Protein AF-A0A2M7BEI6-F1 (afdb_monomer_lite)

Radius of gyration: 16.11 Å; chains: 1; bounding box: 41×35×43 Å

Sequence (156 aa):
MNGVTELKNLLRQKTWDKDVVLWLGSDAALKDALSLCNTQELDILDLFDPDNLPANDEDARARLATSLRQHLQGLQPTARSKIVLVVRSGGLLVRYNLGLKSFYDWFCGDFGMVIITLARAAEKMAWPAAVVFDDDRLYDYFTGIGMCSRVITDKG

Structure (mmCIF, N/CA/C/O backbone):
data_AF-A0A2M7BEI6-F1
#
_entry.id   AF-A0A2M7BEI6-F1
#
loop_
_atom_site.group_PDB
_atom_site.id
_atom_site.type_symbol
_atom_site.label_atom_id
_atom_site.label_alt_id
_atom_site.label_comp_id
_atom_site.label_asym_id
_atom_site.label_entity_id
_atom_site.label_seq_id
_atom_site.pdbx_PDB_ins_code
_atom_site.Cartn_x
_atom_site.Cartn_y
_atom_site.Cartn_z
_atom_site.occupancy
_atom_site.B_iso_or_equiv
_atom_site.auth_seq_id
_atom_site.auth_comp_id
_atom_site.auth_asym_id
_atom_site.auth_atom_id
_atom_site.pdbx_PDB_model_num
ATOM 1 N N . MET A 1 1 ? 9.566 -12.048 18.185 1.00 52.16 1 MET A N 1
ATOM 2 C CA . MET A 1 1 ? 8.216 -11.463 18.339 1.00 52.16 1 MET A CA 1
ATOM 3 C C . MET A 1 1 ? 7.402 -11.915 17.149 1.00 52.16 1 MET A C 1
ATOM 5 O O . MET A 1 1 ? 7.932 -11.875 16.050 1.00 52.16 1 MET A O 1
ATOM 9 N N . ASN A 1 2 ? 6.185 -12.407 17.373 1.00 82.25 2 ASN A N 1
ATOM 10 C CA . ASN A 1 2 ? 5.307 -12.856 16.296 1.00 82.25 2 ASN A CA 1
ATOM 11 C C . ASN A 1 2 ? 4.748 -11.617 15.570 1.00 82.25 2 ASN A C 1
ATOM 13 O O . ASN A 1 2 ? 3.983 -10.860 16.175 1.00 82.25 2 ASN A O 1
ATOM 17 N N . GLY A 1 3 ? 5.157 -11.396 14.316 1.00 82.25 3 GLY A N 1
ATOM 18 C CA . GLY A 1 3 ? 4.756 -10.230 13.518 1.00 82.25 3 GLY A CA 1
ATOM 19 C C . GLY A 1 3 ? 3.241 -10.137 13.329 1.00 82.25 3 GLY A C 1
ATOM 20 O O . GLY A 1 3 ? 2.681 -9.043 13.318 1.00 82.25 3 GLY A O 1
ATOM 21 N N . VAL A 1 4 ? 2.545 -11.279 13.304 1.00 87.38 4 VAL A N 1
ATOM 22 C CA . VAL A 1 4 ? 1.075 -11.339 13.278 1.00 87.38 4 VAL A CA 1
ATOM 23 C C . VAL A 1 4 ? 0.474 -10.717 14.534 1.00 87.38 4 VAL A C 1
ATOM 25 O O . VAL A 1 4 ? -0.483 -9.950 14.451 1.00 87.38 4 VAL A O 1
ATOM 28 N N . THR A 1 5 ? 1.024 -11.016 15.712 1.00 89.56 5 THR A N 1
ATOM 29 C CA . THR A 1 5 ? 0.532 -10.455 16.979 1.00 89.56 5 THR A CA 1
ATOM 30 C C . THR A 1 5 ? 0.747 -8.947 17.036 1.00 89.56 5 THR A C 1
ATOM 32 O O . THR A 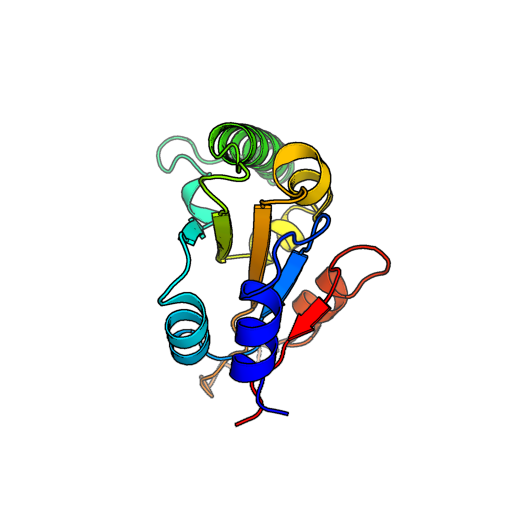1 5 ? -0.135 -8.216 17.486 1.00 89.56 5 THR A O 1
ATOM 35 N N . GLU A 1 6 ? 1.898 -8.474 16.560 1.00 90.31 6 GLU A N 1
ATOM 36 C CA . GLU A 1 6 ? 2.191 -7.044 16.467 1.00 90.31 6 GLU A CA 1
ATOM 37 C C . GLU A 1 6 ? 1.199 -6.329 15.543 1.00 90.31 6 GLU A C 1
ATOM 39 O O . GLU A 1 6 ? 0.574 -5.348 15.955 1.00 90.31 6 GLU A O 1
ATOM 44 N N . LEU A 1 7 ? 0.970 -6.873 14.344 1.00 91.19 7 LEU A N 1
ATOM 45 C CA . LEU A 1 7 ? 0.007 -6.321 13.397 1.00 91.19 7 LEU A CA 1
ATOM 46 C C . LEU A 1 7 ? -1.421 -6.345 13.967 1.00 91.19 7 LEU A C 1
ATOM 48 O O . LEU A 1 7 ? -2.116 -5.334 13.918 1.00 91.19 7 LEU A O 1
ATOM 52 N N . LYS A 1 8 ? -1.850 -7.442 14.605 1.00 92.31 8 LYS A N 1
ATOM 53 C CA . LYS A 1 8 ? -3.163 -7.524 15.276 1.00 92.31 8 LYS A CA 1
ATOM 54 C C . LYS A 1 8 ? -3.321 -6.463 16.370 1.00 92.31 8 LYS A C 1
ATOM 56 O O . LYS A 1 8 ? -4.397 -5.883 16.506 1.00 92.31 8 LYS A O 1
ATOM 61 N N . ASN A 1 9 ? -2.273 -6.187 17.147 1.00 91.38 9 ASN A N 1
ATOM 62 C CA . ASN A 1 9 ? -2.307 -5.141 18.171 1.00 91.38 9 ASN A CA 1
ATOM 63 C C . ASN A 1 9 ? -2.420 -3.742 17.557 1.00 91.38 9 ASN A C 1
ATOM 65 O O . ASN A 1 9 ? -3.181 -2.916 18.060 1.00 91.38 9 ASN A O 1
ATOM 69 N N . LEU A 1 10 ? -1.711 -3.492 16.456 1.00 91.12 10 LEU A N 1
ATOM 70 C CA . LEU A 1 10 ? -1.797 -2.240 15.709 1.00 91.12 10 LEU A CA 1
ATOM 71 C C . LEU A 1 10 ? -3.205 -2.028 15.124 1.00 91.12 10 LEU A C 1
ATOM 73 O O . LEU A 1 10 ? -3.809 -0.971 15.298 1.00 91.12 10 LEU A O 1
ATOM 77 N N . LEU A 1 11 ? -3.788 -3.060 14.515 1.00 91.88 11 LEU A N 1
ATOM 78 C CA . LEU A 1 11 ? -5.123 -3.004 13.910 1.00 91.88 11 LEU A CA 1
ATOM 79 C C . LEU A 1 11 ? -6.243 -2.706 14.925 1.00 91.88 11 LEU A C 1
ATOM 81 O O . LEU A 1 11 ? -7.240 -2.068 14.577 1.00 91.88 11 LEU A O 1
ATOM 85 N N . ARG A 1 12 ? -6.063 -3.104 16.192 1.00 91.56 12 ARG A N 1
ATOM 86 C CA . ARG A 1 12 ? -7.007 -2.844 17.297 1.00 91.56 12 ARG A CA 1
ATOM 87 C C . ARG A 1 12 ? -7.039 -1.392 17.772 1.00 91.56 12 ARG A C 1
ATOM 89 O O . ARG A 1 12 ? -7.944 -1.031 18.522 1.00 91.56 12 ARG A O 1
ATOM 96 N N . GLN A 1 13 ? -6.072 -0.564 17.380 1.00 90.38 13 GLN A N 1
ATOM 97 C CA . GLN A 1 13 ? -6.052 0.842 17.775 1.00 90.38 13 GLN A CA 1
ATOM 98 C C . GLN A 1 13 ? -7.282 1.582 17.239 1.00 90.38 13 GLN A C 1
ATOM 100 O O . GLN A 1 13 ? -7.817 1.258 16.177 1.00 90.38 13 GLN A O 1
ATOM 105 N N . LYS A 1 14 ? -7.751 2.595 17.974 1.00 88.19 14 LYS A N 1
ATOM 106 C CA . LYS A 1 14 ? -8.918 3.391 17.564 1.00 88.19 14 LYS A CA 1
ATOM 107 C C . LYS A 1 14 ? -8.628 4.197 16.293 1.00 88.19 14 LYS A C 1
ATOM 109 O O . LYS A 1 14 ? -9.491 4.282 15.422 1.00 88.19 14 LYS A O 1
ATOM 114 N N . THR A 1 15 ? -7.414 4.727 16.192 1.00 89.56 15 THR A N 1
ATOM 115 C CA . THR A 1 15 ? -6.886 5.483 15.054 1.00 89.56 15 THR A CA 1
ATOM 116 C C . THR A 1 15 ? -5.463 5.020 14.736 1.00 89.56 15 THR A C 1
ATOM 118 O O . THR A 1 15 ? -4.840 4.375 15.577 1.00 89.56 15 THR A O 1
ATOM 121 N N . TRP A 1 16 ? -4.972 5.321 13.534 1.00 87.94 16 TRP A N 1
ATOM 122 C CA . TRP A 1 16 ? -3.663 4.876 13.033 1.00 87.94 16 TRP A CA 1
ATOM 123 C C . TRP A 1 16 ? -2.717 6.013 12.616 1.00 87.94 16 TRP A C 1
ATOM 125 O O . TRP A 1 16 ? -1.662 5.733 12.070 1.00 87.94 16 TRP A O 1
ATOM 135 N N . ASP A 1 17 ? -3.099 7.277 12.838 1.00 83.25 17 ASP A N 1
ATOM 136 C CA . ASP A 1 17 ? -2.288 8.493 12.611 1.00 83.25 17 ASP A CA 1
ATOM 137 C C . ASP A 1 17 ? -1.332 8.416 11.400 1.00 83.25 17 ASP A C 1
ATOM 139 O O . ASP A 1 17 ? -0.116 8.567 11.506 1.00 83.25 17 ASP A O 1
ATOM 143 N N . LYS A 1 18 ? -1.910 8.134 10.225 1.00 81.88 18 LYS A N 1
ATOM 144 C CA . LYS A 1 18 ? -1.203 7.989 8.944 1.00 81.88 18 LYS A CA 1
ATOM 145 C C . LYS A 1 18 ? -0.196 6.832 8.865 1.00 81.88 18 LYS A C 1
ATOM 147 O O . LYS A 1 18 ? 0.861 6.973 8.255 1.00 81.88 18 LYS A O 1
ATOM 152 N N . ASP A 1 19 ? -0.522 5.666 9.408 1.00 87.31 19 ASP A N 1
ATOM 153 C CA . ASP A 1 19 ? 0.377 4.513 9.332 1.00 87.31 19 ASP A CA 1
ATOM 154 C C . ASP A 1 19 ? 0.514 3.911 7.917 1.00 87.31 19 ASP A C 1
ATOM 156 O O . ASP A 1 19 ? -0.469 3.593 7.235 1.00 87.31 19 ASP A O 1
ATOM 160 N N . VAL A 1 20 ? 1.775 3.678 7.531 1.00 91.25 20 VAL A N 1
ATOM 161 C CA . VAL A 1 20 ? 2.181 2.851 6.387 1.00 91.25 20 VAL A CA 1
ATOM 162 C C . VAL A 1 20 ? 3.124 1.769 6.900 1.00 91.25 20 VAL A C 1
ATOM 164 O O . VAL A 1 20 ? 4.231 2.051 7.366 1.00 91.25 20 VAL A O 1
ATOM 167 N N . VAL A 1 21 ? 2.676 0.524 6.809 1.00 91.50 21 VAL A N 1
ATOM 168 C CA . VAL A 1 21 ? 3.362 -0.657 7.325 1.00 91.50 21 VAL A CA 1
ATOM 169 C C . VAL A 1 21 ? 3.993 -1.423 6.172 1.00 91.50 21 VAL A C 1
ATOM 171 O O . VAL A 1 21 ? 3.322 -1.771 5.204 1.00 91.50 21 VAL A O 1
ATOM 174 N N . LEU A 1 22 ? 5.275 -1.747 6.295 1.00 90.44 22 LEU A N 1
ATOM 175 C CA . LEU A 1 22 ? 5.933 -2.711 5.425 1.00 90.44 22 LEU A CA 1
ATOM 176 C C . LEU A 1 22 ? 5.790 -4.112 6.029 1.00 90.44 22 LEU A C 1
ATOM 178 O O . LEU A 1 22 ? 6.279 -4.363 7.132 1.00 90.44 22 LEU A O 1
ATOM 182 N N . TRP A 1 23 ? 5.123 -5.022 5.322 1.00 90.44 23 TRP A N 1
ATOM 183 C CA . TRP A 1 23 ? 4.948 -6.410 5.743 1.00 90.44 23 TRP A CA 1
ATOM 184 C C . TRP A 1 23 ? 5.945 -7.323 5.029 1.00 90.44 23 TRP A C 1
ATOM 186 O O . TRP A 1 23 ? 5.937 -7.420 3.801 1.00 90.44 23 TRP A O 1
ATOM 196 N N . LEU A 1 24 ? 6.783 -8.007 5.816 1.00 84.56 24 LEU A N 1
ATOM 197 C CA . LEU A 1 24 ? 7.803 -8.952 5.333 1.00 84.56 24 LEU A CA 1
ATOM 198 C C . LEU A 1 24 ? 7.479 -10.421 5.662 1.00 84.56 24 LEU A C 1
ATOM 200 O O . LEU A 1 24 ? 8.363 -11.273 5.585 1.00 84.56 24 LEU A O 1
ATOM 204 N N . GLY A 1 25 ? 6.259 -10.711 6.118 1.00 83.19 25 GLY A N 1
ATOM 205 C CA . GLY A 1 25 ? 5.809 -12.067 6.442 1.00 83.19 25 GLY A CA 1
ATOM 206 C C . GLY A 1 25 ? 5.086 -12.762 5.289 1.00 83.19 25 GLY A C 1
ATOM 207 O O . GLY A 1 25 ? 4.941 -12.211 4.200 1.00 83.19 25 GLY A O 1
ATOM 208 N N . SER A 1 26 ? 4.571 -13.966 5.542 1.00 85.38 26 SER A N 1
ATOM 209 C CA . SER A 1 26 ? 3.785 -14.694 4.539 1.00 85.38 26 SER A CA 1
ATOM 210 C C . SER A 1 26 ? 2.411 -14.058 4.291 1.00 85.38 26 SER A C 1
ATOM 212 O O . SER A 1 26 ? 1.827 -13.414 5.167 1.00 85.38 26 SER A O 1
ATOM 214 N N . ASP A 1 27 ? 1.859 -14.304 3.106 1.00 85.69 27 ASP A N 1
ATOM 215 C CA . ASP A 1 27 ? 0.493 -13.914 2.746 1.00 85.69 27 ASP A CA 1
ATOM 216 C C . ASP A 1 27 ? -0.564 -14.569 3.641 1.00 85.69 27 ASP A C 1
ATOM 218 O O . ASP A 1 27 ? -1.562 -13.942 3.993 1.00 85.69 27 ASP A O 1
ATOM 222 N N . ALA A 1 28 ? -0.343 -15.825 4.036 1.00 87.06 28 ALA A N 1
ATOM 223 C CA . ALA A 1 28 ? -1.247 -16.547 4.924 1.00 87.06 28 ALA A CA 1
ATOM 224 C C . ALA A 1 28 ? -1.310 -15.889 6.311 1.00 87.06 28 ALA A C 1
ATOM 226 O O . ALA A 1 28 ? -2.397 -15.659 6.841 1.00 87.06 28 ALA A O 1
ATOM 227 N N . ALA A 1 29 ? -0.151 -15.523 6.861 1.00 88.88 29 ALA A N 1
ATOM 228 C CA . ALA A 1 29 ? -0.041 -14.820 8.134 1.00 88.88 29 ALA A CA 1
ATOM 229 C C . ALA A 1 29 ? -0.673 -13.418 8.079 1.00 88.88 29 ALA A C 1
ATOM 231 O O . ALA A 1 29 ? -1.363 -13.010 9.016 1.00 88.88 29 ALA A O 1
ATOM 232 N N . LEU A 1 30 ? -0.508 -12.702 6.961 1.00 90.56 30 LEU A N 1
ATOM 233 C CA . LEU A 1 30 ? -1.159 -11.409 6.750 1.00 90.56 30 LEU A CA 1
ATOM 234 C C . LEU A 1 30 ? -2.686 -11.539 6.696 1.00 90.56 30 LEU A C 1
ATOM 236 O O . LEU A 1 30 ? -3.392 -10.792 7.371 1.00 90.56 30 LEU A O 1
ATOM 240 N N . LYS A 1 31 ? -3.205 -12.509 5.934 1.00 90.25 31 LYS A N 1
ATOM 241 C CA . LYS A 1 31 ? -4.650 -12.771 5.839 1.00 90.25 31 LYS A CA 1
ATOM 242 C C . LYS A 1 31 ? -5.250 -13.137 7.195 1.00 90.25 31 LYS A C 1
ATOM 244 O O . LYS A 1 31 ? -6.312 -12.625 7.543 1.00 90.25 31 LYS A O 1
ATOM 249 N N . ASP A 1 32 ? -4.557 -13.953 7.990 1.00 90.06 32 ASP A N 1
ATOM 250 C CA . ASP A 1 32 ? -4.978 -14.263 9.361 1.00 90.06 32 ASP A CA 1
ATOM 251 C C . ASP A 1 32 ? -5.036 -13.001 10.243 1.00 90.06 32 ASP A C 1
ATOM 253 O O . ASP A 1 32 ? -6.018 -12.779 10.962 1.00 90.06 32 ASP A O 1
ATOM 257 N N . ALA A 1 33 ? -4.024 -12.131 10.151 1.00 91.50 33 ALA A N 1
ATOM 258 C CA . ALA A 1 33 ? -3.983 -10.864 10.881 1.00 91.50 33 ALA A CA 1
ATOM 259 C C . ALA A 1 33 ? -5.147 -9.925 10.529 1.00 91.50 33 ALA A C 1
ATOM 261 O O . ALA A 1 33 ? -5.676 -9.247 11.412 1.00 91.50 33 ALA A O 1
ATOM 262 N N . LEU A 1 34 ? -5.552 -9.909 9.257 1.00 94.06 34 LEU A N 1
ATOM 263 C CA . LEU A 1 34 ? -6.545 -8.989 8.700 1.00 94.06 34 LEU A CA 1
ATOM 264 C C . LEU A 1 34 ? -7.987 -9.511 8.723 1.00 94.06 34 LEU A C 1
ATOM 266 O O . LEU A 1 34 ? -8.898 -8.764 8.380 1.00 94.06 34 LEU A O 1
ATOM 270 N N . SER A 1 35 ? -8.213 -10.750 9.164 1.00 90.38 35 SER A N 1
ATOM 271 C CA . SER A 1 35 ? -9.508 -11.455 9.111 1.00 90.38 35 SER A CA 1
ATOM 272 C C . SER A 1 35 ? -10.720 -10.699 9.685 1.00 90.38 35 SER A C 1
ATOM 274 O O . SER A 1 35 ? -11.849 -10.957 9.278 1.00 90.38 35 SER A O 1
ATOM 276 N N . LEU A 1 36 ? -10.506 -9.765 10.617 1.00 88.38 36 LEU A N 1
ATOM 277 C CA . LEU A 1 36 ? -11.561 -8.969 11.263 1.00 88.38 36 LEU A CA 1
ATOM 278 C C . LEU A 1 36 ? -11.580 -7.495 10.825 1.00 88.38 36 LEU A C 1
ATOM 280 O O . LEU A 1 36 ? -12.294 -6.684 11.413 1.00 88.38 36 LEU A O 1
ATOM 284 N N . CYS A 1 37 ? -10.760 -7.118 9.846 1.00 90.56 37 CYS A N 1
ATOM 285 C CA . CYS A 1 37 ? -10.636 -5.750 9.358 1.00 90.56 37 CYS A CA 1
ATOM 286 C C . CYS A 1 37 ? -11.348 -5.583 8.016 1.00 90.56 37 CYS A C 1
ATOM 288 O O . CYS A 1 37 ? -11.328 -6.474 7.169 1.00 90.56 37 CYS A O 1
ATOM 290 N N . ASN A 1 38 ? -11.932 -4.405 7.795 1.00 93.31 38 ASN A N 1
ATOM 291 C CA . ASN A 1 38 ? -12.353 -4.016 6.456 1.00 93.31 38 ASN A CA 1
ATOM 292 C C . ASN A 1 38 ? -11.095 -3.737 5.626 1.00 93.31 38 ASN A C 1
ATOM 294 O O . ASN A 1 38 ? -10.351 -2.788 5.894 1.00 93.31 38 ASN A O 1
ATOM 298 N N . THR A 1 39 ? -10.840 -4.619 4.668 1.00 94.25 39 THR A N 1
ATOM 299 C CA . THR A 1 39 ? -9.623 -4.624 3.866 1.00 94.25 39 THR A CA 1
ATOM 300 C C . THR A 1 39 ? -9.953 -4.401 2.402 1.00 94.25 39 THR A C 1
ATOM 302 O O . THR A 1 39 ? -10.994 -4.832 1.908 1.00 94.25 39 THR A O 1
ATOM 305 N N . GLN A 1 40 ? -9.073 -3.675 1.725 1.00 95.12 40 GLN A N 1
ATOM 306 C CA . GLN A 1 40 ? -9.102 -3.472 0.284 1.00 95.12 40 GLN A CA 1
ATOM 307 C C . GLN A 1 40 ? -7.738 -3.875 -0.254 1.00 95.12 40 GLN A C 1
ATOM 309 O O . GLN A 1 40 ? -6.719 -3.506 0.328 1.00 95.12 40 GLN A O 1
ATOM 314 N N . GLU A 1 41 ? -7.713 -4.645 -1.332 1.00 94.19 41 GLU A N 1
ATOM 315 C CA . GLU A 1 41 ? -6.471 -4.996 -2.013 1.00 94.19 41 GLU A CA 1
ATOM 316 C C . GLU A 1 41 ? -6.292 -4.081 -3.226 1.00 94.19 41 GLU A C 1
ATOM 318 O O . GLU A 1 41 ? -7.243 -3.803 -3.954 1.00 94.19 41 GLU A O 1
ATOM 323 N N . LEU A 1 42 ? -5.067 -3.604 -3.425 1.00 94.88 42 LEU A N 1
ATOM 324 C CA . LEU A 1 42 ? -4.652 -2.863 -4.607 1.00 94.88 42 LEU A CA 1
ATOM 325 C C . LEU A 1 42 ? -3.404 -3.532 -5.167 1.00 94.88 42 LEU A C 1
ATOM 327 O O . LEU A 1 42 ? -2.327 -3.425 -4.573 1.00 94.88 42 LEU A O 1
ATOM 331 N N . ASP A 1 43 ? -3.527 -4.185 -6.317 1.00 92.88 43 ASP A N 1
ATOM 332 C CA . ASP A 1 43 ? -2.358 -4.515 -7.117 1.00 92.88 43 ASP A CA 1
ATOM 333 C C . ASP A 1 43 ? -1.974 -3.302 -7.963 1.00 92.88 43 ASP A C 1
ATOM 335 O O . ASP A 1 43 ? -2.773 -2.761 -8.723 1.00 92.88 43 ASP A O 1
ATOM 339 N N . ILE A 1 44 ? -0.731 -2.843 -7.820 1.00 91.94 44 ILE A N 1
ATOM 340 C CA . ILE A 1 44 ? -0.216 -1.715 -8.598 1.00 91.94 44 ILE A CA 1
ATOM 341 C C . ILE A 1 44 ? -0.225 -2.025 -10.107 1.00 91.94 44 ILE A C 1
ATOM 343 O O . ILE A 1 44 ? -0.300 -1.095 -10.911 1.00 91.94 44 ILE A O 1
ATOM 347 N N . LEU A 1 45 ? -0.195 -3.304 -10.501 1.00 90.62 45 LEU A N 1
ATOM 348 C CA . LEU A 1 45 ? -0.367 -3.720 -11.896 1.00 90.62 45 LEU A CA 1
ATOM 349 C C . LEU A 1 45 ? -1.758 -3.390 -12.446 1.00 90.62 45 LEU A C 1
ATOM 351 O O . LEU A 1 45 ? -1.856 -2.987 -13.603 1.00 90.62 45 LEU A O 1
ATOM 355 N N . ASP A 1 46 ? -2.804 -3.478 -11.622 1.00 91.56 46 ASP A N 1
ATOM 356 C CA . ASP A 1 46 ? -4.196 -3.252 -12.041 1.00 91.56 46 ASP A CA 1
ATOM 357 C C . ASP A 1 46 ? -4.481 -1.780 -12.383 1.00 91.56 46 ASP A C 1
ATOM 359 O O . ASP A 1 46 ? -5.529 -1.440 -12.929 1.00 91.56 46 ASP A O 1
ATOM 363 N N . LEU A 1 47 ? -3.546 -0.879 -12.067 1.00 90.88 47 LEU A N 1
ATOM 364 C CA . LEU A 1 47 ? -3.631 0.538 -12.419 1.00 90.88 47 LEU A CA 1
ATOM 365 C C . LEU A 1 47 ? -3.216 0.825 -13.869 1.00 90.88 47 LEU A C 1
ATOM 367 O O . LEU A 1 47 ? -3.373 1.963 -14.327 1.00 90.88 47 LEU A O 1
ATOM 371 N N . PHE A 1 48 ? -2.680 -0.173 -14.577 1.00 88.19 48 PHE A N 1
ATOM 372 C CA . PHE A 1 48 ? -2.396 -0.094 -16.004 1.00 88.19 48 PHE A CA 1
ATOM 373 C C . PHE A 1 48 ? -3.571 -0.622 -16.826 1.00 88.19 48 PHE A C 1
ATOM 375 O O . PHE A 1 48 ? -4.145 -1.664 -16.530 1.00 88.19 48 PHE A O 1
ATOM 382 N N . ASP A 1 49 ? -3.885 0.092 -17.904 1.00 86.56 49 ASP A N 1
ATOM 383 C CA . ASP A 1 49 ? -4.826 -0.371 -18.917 1.00 86.56 49 ASP A CA 1
ATOM 384 C C . ASP A 1 49 ? -4.100 -1.338 -19.873 1.00 86.56 49 ASP A C 1
ATOM 386 O O . ASP A 1 49 ? -3.163 -0.905 -20.559 1.00 86.56 49 ASP A O 1
ATOM 390 N N . PRO A 1 50 ? -4.480 -2.630 -19.928 1.00 85.88 50 PRO A N 1
ATOM 391 C CA . PRO A 1 50 ? -3.827 -3.606 -20.797 1.00 85.88 50 PRO A CA 1
ATOM 392 C C . PRO A 1 50 ? -3.983 -3.278 -22.287 1.00 85.88 50 PRO A C 1
ATOM 394 O O . PRO A 1 50 ? -3.106 -3.636 -23.074 1.00 85.88 50 PRO A O 1
ATOM 397 N N . ASP A 1 51 ? -5.041 -2.560 -22.674 1.00 88.56 51 ASP A N 1
ATOM 398 C CA . ASP A 1 51 ? -5.293 -2.169 -24.065 1.00 88.56 51 ASP A CA 1
ATOM 399 C C . ASP A 1 51 ? -4.544 -0.882 -24.453 1.00 88.56 51 ASP A C 1
ATOM 401 O O . ASP A 1 51 ? -4.456 -0.520 -25.629 1.00 88.56 51 ASP A O 1
ATOM 405 N N . ASN A 1 52 ? -3.970 -0.182 -23.471 1.00 86.38 52 ASN A N 1
ATOM 406 C CA . ASN A 1 52 ? -3.296 1.098 -23.654 1.00 86.38 52 ASN A CA 1
ATOM 407 C C . ASN A 1 52 ? -2.071 1.209 -22.740 1.00 86.38 52 ASN A C 1
ATOM 409 O O . ASN A 1 52 ? -1.980 2.073 -21.857 1.00 86.38 52 ASN A O 1
ATOM 413 N N . LEU A 1 53 ? -1.101 0.329 -22.975 1.00 87.81 53 LEU A N 1
ATOM 414 C CA . LEU A 1 53 ? 0.156 0.348 -22.242 1.00 87.81 53 LEU A CA 1
ATOM 415 C C . LEU A 1 53 ? 0.999 1.591 -22.598 1.00 87.81 53 LEU A C 1
ATOM 417 O O . LEU A 1 53 ? 1.019 2.038 -23.748 1.00 87.81 53 LEU A O 1
ATOM 421 N N . PRO A 1 54 ? 1.707 2.173 -21.617 1.00 88.19 54 PRO A N 1
ATOM 422 C CA . PRO A 1 54 ? 2.595 3.310 -21.840 1.00 88.19 54 PRO A CA 1
ATOM 423 C C . PRO A 1 54 ? 3.760 2.943 -22.770 1.00 88.19 54 PRO A C 1
ATOM 425 O O . PRO A 1 54 ? 4.331 1.858 -22.674 1.00 88.19 54 PRO A O 1
ATOM 428 N N . ALA A 1 55 ? 4.142 3.874 -23.646 1.00 86.88 55 ALA A N 1
ATOM 429 C CA . ALA A 1 55 ? 5.198 3.658 -24.637 1.00 86.88 55 ALA A CA 1
ATOM 430 C C . ALA A 1 55 ? 6.618 3.706 -24.042 1.00 86.88 55 ALA A C 1
ATOM 432 O O . ALA A 1 55 ? 7.562 3.199 -24.647 1.00 86.88 55 ALA A O 1
ATOM 433 N N . ASN A 1 56 ? 6.783 4.340 -22.879 1.00 91.31 56 ASN A N 1
ATOM 434 C CA . ASN A 1 56 ? 8.053 4.484 -22.173 1.00 91.31 56 ASN A CA 1
ATOM 435 C C . ASN A 1 56 ? 7.829 4.609 -20.652 1.00 91.31 56 ASN A C 1
ATOM 437 O O . ASN A 1 56 ? 6.699 4.736 -20.175 1.00 91.31 56 ASN A O 1
ATOM 441 N N . ASP A 1 57 ? 8.924 4.583 -19.889 1.00 88.88 57 ASP A N 1
ATOM 442 C CA . ASP A 1 57 ? 8.885 4.597 -18.423 1.00 88.88 57 ASP A CA 1
ATOM 443 C C . ASP A 1 57 ? 8.407 5.934 -17.823 1.00 88.88 57 ASP A C 1
ATOM 445 O O . ASP A 1 57 ? 7.843 5.942 -16.727 1.00 88.88 57 ASP A O 1
ATOM 449 N N . GLU A 1 58 ? 8.591 7.062 -18.517 1.00 91.25 58 GLU A N 1
ATOM 450 C CA . GLU A 1 58 ? 8.117 8.373 -18.053 1.00 91.25 58 GLU A CA 1
ATOM 451 C C . GLU A 1 58 ? 6.589 8.466 -18.147 1.00 91.25 58 GLU A C 1
ATOM 453 O O . GLU A 1 58 ? 5.922 8.824 -17.171 1.00 91.25 58 GLU A O 1
ATOM 458 N N . ASP A 1 59 ? 6.026 8.028 -19.274 1.00 91.19 59 ASP A N 1
ATOM 459 C CA . ASP A 1 59 ? 4.582 7.906 -19.468 1.00 91.19 59 ASP A CA 1
ATOM 460 C C . ASP A 1 59 ? 3.976 6.907 -18.479 1.00 91.19 59 ASP A C 1
ATOM 462 O O . ASP A 1 59 ? 2.925 7.168 -17.888 1.00 91.19 59 ASP A O 1
ATOM 466 N N . ALA A 1 60 ? 4.652 5.774 -18.256 1.00 90.88 60 ALA A N 1
ATOM 467 C CA . ALA A 1 60 ? 4.225 4.772 -17.287 1.00 90.88 60 ALA A CA 1
ATOM 468 C C . ALA A 1 60 ? 4.157 5.358 -15.877 1.00 90.88 60 ALA A C 1
ATOM 470 O O . ALA A 1 60 ? 3.150 5.199 -15.185 1.00 90.88 60 ALA A O 1
ATOM 471 N N . ARG A 1 61 ? 5.190 6.106 -15.478 1.00 92.88 61 ARG A N 1
ATOM 472 C CA . ARG A 1 61 ? 5.236 6.807 -14.197 1.00 92.88 61 ARG A CA 1
ATOM 473 C C . ARG A 1 61 ? 4.097 7.816 -14.060 1.00 92.88 61 ARG A C 1
ATOM 475 O O . ARG A 1 61 ? 3.425 7.826 -13.030 1.00 92.88 61 ARG A O 1
ATOM 482 N N . ALA A 1 62 ? 3.875 8.663 -15.064 1.00 91.31 62 ALA A N 1
ATOM 483 C CA . ALA A 1 62 ? 2.853 9.709 -15.019 1.00 91.31 62 ALA A CA 1
ATOM 484 C C . ALA A 1 62 ? 1.427 9.133 -14.950 1.00 91.31 62 ALA A C 1
ATOM 486 O O . ALA A 1 62 ? 0.599 9.594 -14.153 1.00 91.31 62 ALA A O 1
ATOM 487 N N . ARG A 1 63 ? 1.152 8.086 -15.739 1.00 91.81 63 ARG A N 1
ATOM 488 C CA . ARG A 1 63 ? -0.130 7.369 -15.715 1.00 91.81 63 ARG A CA 1
ATOM 489 C C . ARG A 1 63 ? -0.344 6.679 -14.379 1.00 91.81 63 ARG A C 1
ATOM 491 O O . ARG A 1 63 ? -1.376 6.893 -13.751 1.00 91.81 63 ARG A O 1
ATOM 498 N N . LEU A 1 64 ? 0.660 5.948 -13.899 1.00 92.69 64 LEU A N 1
ATOM 499 C CA . LEU A 1 64 ? 0.569 5.238 -12.633 1.00 92.69 64 LEU A CA 1
ATOM 500 C C . LEU A 1 64 ? 0.359 6.201 -11.456 1.00 92.69 64 LEU A C 1
ATOM 502 O O . LEU A 1 64 ? -0.486 5.944 -10.603 1.00 92.69 64 LEU A O 1
ATOM 506 N N . ALA A 1 65 ? 1.057 7.341 -11.433 1.00 92.44 65 ALA A N 1
ATOM 507 C CA . ALA A 1 65 ? 0.848 8.379 -10.423 1.00 92.44 65 ALA A CA 1
ATOM 508 C C . ALA A 1 65 ? -0.598 8.900 -10.417 1.00 92.44 65 ALA A C 1
ATOM 510 O O . ALA A 1 65 ? -1.191 9.092 -9.353 1.00 92.44 65 ALA A O 1
ATOM 511 N N . THR A 1 66 ? -1.163 9.121 -11.606 1.00 93.56 66 THR A N 1
ATOM 512 C CA . THR A 1 66 ? -2.532 9.618 -11.780 1.00 93.56 66 THR A CA 1
ATOM 513 C C . THR A 1 66 ? -3.568 8.586 -11.338 1.00 93.56 66 THR A C 1
ATOM 515 O O . THR A 1 66 ? -4.405 8.902 -10.491 1.00 93.56 66 THR A O 1
ATOM 518 N N . SER A 1 67 ? -3.478 7.354 -11.846 1.00 93.56 67 SER A N 1
ATOM 519 C CA . SER A 1 67 ? -4.385 6.252 -11.501 1.00 93.56 67 SER A CA 1
ATOM 520 C C . SER A 1 67 ? -4.330 5.925 -10.010 1.00 93.56 67 SER A C 1
ATOM 522 O O . SER A 1 67 ? -5.371 5.803 -9.365 1.00 93.56 67 SER A O 1
ATOM 524 N N . LEU A 1 68 ? -3.126 5.869 -9.426 1.00 94.44 68 LEU A N 1
ATOM 525 C CA . LEU A 1 68 ? -2.945 5.637 -7.993 1.00 94.44 68 LEU A CA 1
ATOM 526 C C . LEU A 1 68 ? -3.635 6.725 -7.169 1.00 94.44 68 LEU A C 1
ATOM 528 O O . LEU A 1 68 ? -4.378 6.422 -6.241 1.00 94.44 68 LEU A O 1
ATOM 532 N N . ARG A 1 69 ? -3.433 8.001 -7.517 1.00 94.00 69 ARG A N 1
ATOM 533 C CA . ARG A 1 69 ? -4.088 9.112 -6.818 1.00 94.00 69 ARG A CA 1
ATOM 534 C C . ARG A 1 69 ? -5.611 9.003 -6.885 1.00 94.00 69 ARG A C 1
ATOM 536 O O . ARG A 1 69 ? -6.261 9.154 -5.854 1.00 94.00 69 ARG A O 1
ATOM 543 N N . GLN A 1 70 ? -6.166 8.759 -8.070 1.00 93.75 70 GLN A N 1
ATOM 544 C CA . GLN A 1 70 ? -7.614 8.636 -8.260 1.00 93.75 70 GLN A CA 1
ATOM 545 C C . GLN A 1 70 ? -8.190 7.483 -7.434 1.00 93.75 70 GLN A C 1
ATOM 547 O O . GLN A 1 70 ? -9.191 7.667 -6.742 1.00 93.75 70 GLN A O 1
ATOM 552 N N . HIS A 1 71 ? -7.519 6.330 -7.444 1.00 94.44 71 HIS A N 1
ATOM 553 C CA . HIS A 1 71 ? -7.916 5.170 -6.655 1.00 94.44 71 HIS A CA 1
ATOM 554 C C . HIS A 1 71 ? -7.915 5.483 -5.150 1.00 94.44 71 HIS A C 1
ATOM 556 O O . HIS A 1 71 ? -8.921 5.283 -4.471 1.00 94.44 71 HIS A O 1
ATOM 562 N N . LEU A 1 72 ? -6.820 6.051 -4.632 1.00 93.75 72 LEU A N 1
ATOM 563 C CA . LEU A 1 72 ? -6.678 6.384 -3.210 1.00 93.75 72 LEU A CA 1
ATOM 564 C C . LEU A 1 72 ? -7.741 7.382 -2.728 1.00 93.75 72 LEU A C 1
ATOM 566 O O . LEU A 1 72 ? -8.325 7.193 -1.661 1.00 93.75 72 LEU A O 1
ATOM 570 N N . GLN A 1 73 ? -8.038 8.407 -3.531 1.00 91.88 73 GLN A N 1
ATOM 571 C CA . GLN A 1 73 ? -9.067 9.403 -3.216 1.00 91.88 73 GLN A CA 1
ATOM 572 C C . GLN A 1 73 ? -10.490 8.817 -3.193 1.00 91.88 73 GLN A C 1
ATOM 574 O O . GLN A 1 73 ? -11.366 9.384 -2.537 1.00 91.88 73 GLN A O 1
ATOM 579 N N . GLY A 1 74 ? -10.725 7.696 -3.883 1.00 92.06 74 GLY A N 1
ATOM 580 C CA . GLY A 1 74 ? -12.022 7.020 -3.934 1.00 92.06 74 GLY A CA 1
ATOM 581 C C . GLY A 1 74 ? -12.366 6.197 -2.687 1.00 92.06 74 GLY A C 1
ATOM 582 O O . GLY A 1 74 ? -13.544 5.979 -2.421 1.00 92.06 74 GLY A O 1
ATOM 583 N N . LEU A 1 75 ? -11.374 5.762 -1.901 1.00 91.12 75 LEU A N 1
ATOM 584 C CA . LEU A 1 75 ? -11.594 4.842 -0.774 1.00 91.12 75 LEU A CA 1
ATOM 585 C C . LEU A 1 75 ? -12.159 5.520 0.489 1.00 91.12 75 LEU A C 1
ATOM 587 O O . LEU A 1 75 ? -12.840 4.864 1.270 1.00 91.12 75 LEU A O 1
ATOM 591 N N . GLN A 1 76 ? -11.874 6.811 0.694 1.00 87.44 76 GLN A N 1
ATOM 592 C CA . GLN A 1 76 ? -12.371 7.671 1.788 1.00 87.44 76 GLN A CA 1
ATOM 593 C C . GLN A 1 76 ? -12.609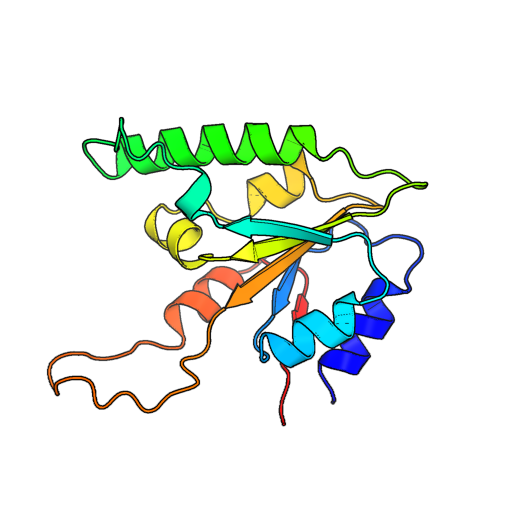 6.971 3.154 1.00 87.44 76 GLN A C 1
ATOM 595 O O . GLN A 1 76 ? -13.756 6.822 3.589 1.00 87.44 76 GLN A O 1
ATOM 600 N N . PRO A 1 77 ? -11.547 6.566 3.879 1.00 89.56 77 PRO A N 1
ATOM 601 C CA . PRO A 1 77 ? -11.679 5.963 5.207 1.00 89.56 77 PRO A CA 1
ATOM 602 C C . PRO A 1 77 ? -12.343 6.911 6.221 1.00 89.56 77 PRO A C 1
ATOM 604 O O . PRO A 1 77 ? -12.049 8.105 6.262 1.00 89.56 77 PRO A O 1
ATOM 607 N N . THR A 1 78 ? -13.204 6.383 7.097 1.00 90.00 78 THR A N 1
ATOM 608 C CA . THR A 1 78 ? -13.904 7.174 8.131 1.00 90.00 78 THR A CA 1
ATOM 609 C C . THR A 1 78 ? -13.931 6.460 9.480 1.00 90.00 78 THR A C 1
ATOM 611 O O . THR A 1 78 ? -13.677 5.263 9.573 1.00 90.00 78 THR A O 1
ATOM 614 N N . ALA A 1 79 ? -14.340 7.161 10.543 1.00 87.31 79 ALA A N 1
ATOM 615 C CA . ALA A 1 79 ? -14.482 6.571 11.879 1.00 87.31 79 ALA A CA 1
ATOM 616 C C . ALA A 1 79 ? -15.428 5.356 11.933 1.00 87.31 79 ALA A C 1
ATOM 618 O O . ALA A 1 79 ? -15.288 4.506 12.809 1.00 87.31 79 ALA A O 1
ATOM 619 N N . ARG A 1 80 ? -16.405 5.281 11.016 1.00 87.50 80 ARG A N 1
ATOM 620 C CA . ARG A 1 80 ? -17.354 4.159 10.913 1.00 87.50 80 ARG A CA 1
ATOM 621 C C . ARG A 1 80 ? -16.868 3.048 9.986 1.00 87.50 80 ARG A C 1
ATOM 623 O O . ARG A 1 80 ? -17.328 1.922 10.117 1.00 87.50 80 ARG A O 1
ATOM 630 N N . SER A 1 81 ? -15.963 3.368 9.064 1.00 88.12 81 SER A N 1
ATOM 631 C CA . SER A 1 81 ? -15.395 2.439 8.092 1.00 88.12 81 SER A CA 1
ATOM 632 C C . SER A 1 81 ? -13.893 2.680 8.008 1.00 88.12 81 SER A C 1
ATOM 634 O O . SER A 1 81 ? -13.406 3.401 7.135 1.00 88.12 81 SER A O 1
ATOM 636 N N . LYS A 1 82 ? -13.165 2.125 8.982 1.00 93.19 82 LYS A N 1
ATOM 637 C CA . LYS A 1 82 ? -11.703 2.071 8.931 1.00 93.19 82 LYS A CA 1
ATOM 638 C C . LYS A 1 82 ? -11.301 1.143 7.794 1.00 93.19 82 LYS A C 1
ATOM 640 O O . LYS A 1 82 ? -11.906 0.083 7.660 1.00 93.19 82 LYS A O 1
ATOM 645 N N . ILE A 1 83 ? -10.296 1.514 7.011 1.00 95.31 83 ILE A N 1
ATOM 646 C CA . ILE A 1 83 ? -9.865 0.730 5.848 1.00 95.31 83 ILE A CA 1
ATOM 647 C C . ILE A 1 83 ? -8.384 0.417 5.981 1.00 95.31 83 ILE A C 1
ATOM 649 O O . ILE A 1 83 ? -7.567 1.312 6.209 1.00 95.31 83 ILE A O 1
ATOM 653 N N . VAL A 1 84 ? -8.050 -0.857 5.802 1.00 96.12 84 VAL A N 1
ATOM 654 C CA . VAL A 1 84 ? -6.674 -1.299 5.585 1.00 96.12 84 VAL A CA 1
ATOM 655 C C . VAL A 1 84 ? -6.494 -1.563 4.096 1.00 96.12 84 VAL A C 1
ATOM 657 O O . VAL A 1 84 ? -7.132 -2.459 3.548 1.00 96.12 84 VAL A O 1
ATOM 660 N N . LEU A 1 85 ? -5.644 -0.778 3.440 1.00 96.50 85 LEU A N 1
ATOM 661 C CA . LEU A 1 85 ? -5.289 -0.966 2.039 1.00 96.50 85 LEU A CA 1
ATOM 662 C C . LEU A 1 85 ? -4.038 -1.838 1.943 1.00 96.50 85 LEU A C 1
ATOM 664 O O . LEU A 1 85 ? -2.955 -1.419 2.349 1.00 96.50 85 LEU A O 1
ATOM 668 N N . VAL A 1 86 ? -4.180 -3.041 1.399 1.00 95.44 86 VAL A N 1
ATOM 669 C CA . VAL A 1 86 ? -3.074 -3.965 1.148 1.00 95.44 86 VAL A CA 1
ATOM 670 C C . VAL A 1 86 ? -2.565 -3.741 -0.271 1.00 95.44 86 VAL A C 1
ATOM 672 O O . VAL A 1 86 ? -3.261 -4.025 -1.241 1.00 95.44 86 VAL A O 1
ATOM 675 N N . VAL A 1 87 ? -1.344 -3.229 -0.391 1.00 94.19 87 VAL A N 1
ATOM 676 C CA . VAL A 1 87 ? -0.706 -2.909 -1.668 1.00 94.19 87 VAL A CA 1
ATOM 677 C C . VAL A 1 87 ? 0.191 -4.063 -2.102 1.00 94.19 87 VAL A C 1
ATOM 679 O O . VAL A 1 87 ? 1.170 -4.402 -1.426 1.00 94.19 87 VAL A O 1
ATOM 6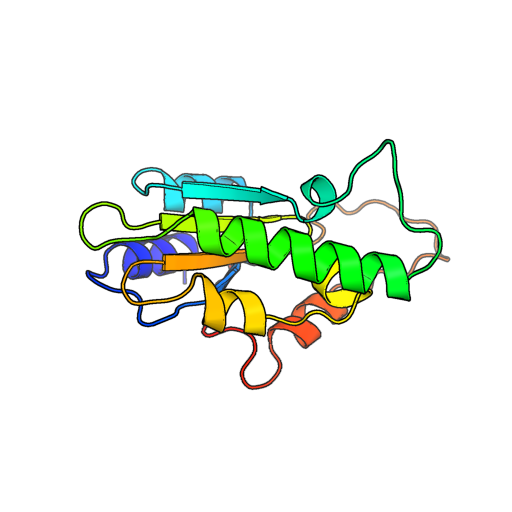82 N N . ARG A 1 88 ? -0.144 -4.645 -3.254 1.00 91.19 88 ARG A N 1
ATOM 683 C CA . ARG A 1 88 ? 0.621 -5.690 -3.943 1.00 91.19 88 ARG A CA 1
ATOM 684 C C . ARG A 1 88 ? 1.500 -5.083 -5.030 1.00 91.19 88 ARG A C 1
ATOM 686 O O . ARG A 1 88 ? 1.353 -3.919 -5.390 1.00 91.19 88 ARG A O 1
ATOM 693 N N . SER A 1 89 ? 2.468 -5.857 -5.515 1.00 87.50 89 SER A N 1
ATOM 694 C CA . SER A 1 89 ? 3.394 -5.417 -6.570 1.00 87.50 89 SER A CA 1
ATOM 695 C C . SER A 1 89 ? 4.115 -4.099 -6.250 1.00 87.50 89 SER A C 1
ATOM 697 O O . SER A 1 89 ? 4.415 -3.301 -7.140 1.00 87.50 89 SER A O 1
ATOM 699 N N . GLY A 1 90 ? 4.452 -3.876 -4.970 1.00 84.81 90 GLY A N 1
ATOM 700 C CA . GLY A 1 90 ? 5.112 -2.651 -4.502 1.00 84.81 90 GLY A CA 1
ATOM 701 C C . GLY A 1 90 ? 6.430 -2.338 -5.225 1.00 84.81 90 GLY A C 1
ATOM 702 O O . GLY A 1 90 ? 6.817 -1.176 -5.325 1.00 84.81 90 GLY A O 1
ATOM 703 N N . GLY A 1 91 ? 7.081 -3.340 -5.827 1.00 83.50 91 GLY A N 1
ATOM 704 C CA . GLY A 1 91 ? 8.259 -3.147 -6.677 1.00 83.50 91 GLY A CA 1
ATOM 705 C C . GLY A 1 91 ? 8.042 -2.195 -7.860 1.00 83.50 91 GLY A C 1
ATOM 706 O O . GLY A 1 91 ? 8.989 -1.546 -8.296 1.00 83.50 91 GLY A O 1
ATOM 707 N N . LEU A 1 92 ? 6.807 -2.026 -8.341 1.00 86.88 92 LEU A N 1
ATOM 708 C CA . LEU A 1 92 ? 6.493 -1.058 -9.397 1.00 86.88 92 LEU A CA 1
ATOM 709 C C . LEU A 1 92 ? 6.580 0.392 -8.916 1.00 86.88 92 LEU A C 1
ATOM 711 O O . LEU A 1 92 ? 6.993 1.263 -9.680 1.00 86.88 92 LEU A O 1
ATOM 715 N N . LEU A 1 93 ? 6.275 0.652 -7.640 1.00 88.00 93 LEU A N 1
ATOM 716 C CA . LEU A 1 93 ? 6.470 1.976 -7.040 1.00 88.00 93 LEU A CA 1
ATOM 717 C C . LEU A 1 93 ? 7.954 2.357 -7.038 1.00 88.00 93 LEU A C 1
ATOM 719 O O . LEU A 1 93 ? 8.295 3.513 -7.288 1.00 88.00 93 LEU A O 1
ATOM 723 N N . VAL A 1 94 ? 8.822 1.367 -6.802 1.00 86.00 94 VAL A N 1
ATOM 724 C CA . VAL A 1 94 ? 10.282 1.520 -6.840 1.00 86.00 94 VAL A CA 1
ATOM 725 C C . VAL A 1 94 ? 10.766 1.709 -8.273 1.00 86.00 94 VAL A C 1
ATOM 727 O O . VAL A 1 94 ? 11.485 2.667 -8.553 1.00 86.00 94 VAL A O 1
ATOM 730 N N . ARG A 1 95 ? 10.327 0.840 -9.196 1.00 85.44 95 ARG A N 1
ATOM 731 C CA . ARG A 1 95 ? 10.696 0.884 -10.620 1.00 85.44 95 ARG A CA 1
ATOM 732 C C . ARG A 1 95 ? 10.421 2.251 -11.243 1.00 85.44 95 ARG A C 1
ATOM 734 O O . ARG A 1 95 ? 11.271 2.764 -11.961 1.00 85.44 95 ARG A O 1
ATOM 741 N N . TYR A 1 96 ? 9.267 2.842 -10.938 1.00 87.56 96 TYR A N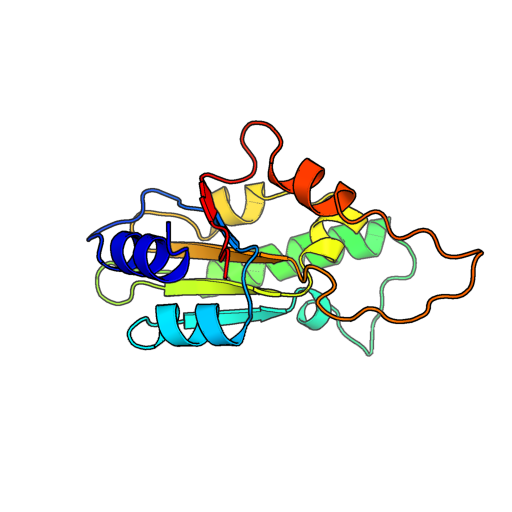 1
ATOM 742 C CA . TYR A 1 96 ? 8.855 4.139 -11.480 1.00 87.56 96 TYR A CA 1
ATOM 743 C C . TYR A 1 96 ? 9.136 5.325 -10.546 1.00 87.56 96 TYR A C 1
ATOM 745 O O . TYR A 1 96 ? 8.721 6.446 -10.833 1.00 87.56 96 TYR A O 1
ATOM 753 N N . ASN A 1 97 ? 9.852 5.110 -9.439 1.00 85.31 97 ASN A N 1
ATOM 754 C CA . ASN A 1 97 ? 10.234 6.143 -8.475 1.00 85.31 97 ASN A CA 1
ATOM 755 C C . ASN A 1 97 ? 9.057 7.042 -8.025 1.00 85.31 97 ASN A C 1
ATOM 757 O O . ASN A 1 97 ? 9.120 8.278 -8.080 1.00 85.31 97 ASN A O 1
ATOM 761 N N . LEU A 1 98 ? 7.947 6.416 -7.628 1.00 84.06 98 LEU A N 1
ATOM 762 C CA . LEU A 1 98 ? 6.743 7.112 -7.157 1.00 84.06 98 LEU A CA 1
ATOM 763 C C . LEU A 1 98 ? 6.746 7.372 -5.647 1.00 84.06 98 LEU A C 1
ATOM 765 O O . LEU A 1 98 ? 6.047 8.273 -5.182 1.00 84.06 98 LEU A O 1
ATOM 769 N N . GLY A 1 99 ? 7.561 6.634 -4.889 1.00 84.12 99 GLY A N 1
ATOM 770 C CA . GLY A 1 99 ? 7.627 6.737 -3.434 1.00 84.12 99 GLY A CA 1
ATOM 771 C C . GLY A 1 99 ? 6.288 6.450 -2.753 1.00 84.12 99 GLY A C 1
ATOM 772 O O . GLY A 1 99 ? 5.377 5.874 -3.347 1.00 84.12 99 GLY A O 1
ATOM 773 N N . LEU A 1 100 ? 6.176 6.857 -1.484 1.00 88.69 100 LEU A N 1
ATOM 774 C CA . LEU A 1 100 ? 4.991 6.597 -0.653 1.00 88.69 100 LEU A CA 1
ATOM 775 C C . LEU A 1 100 ? 4.159 7.837 -0.320 1.00 88.69 100 LEU A C 1
ATOM 777 O O . LEU A 1 100 ? 3.083 7.729 0.265 1.00 88.69 100 LEU A O 1
ATOM 781 N N . LYS A 1 101 ? 4.609 9.018 -0.753 1.00 86.94 101 LYS A N 1
ATOM 782 C CA . LYS A 1 101 ? 3.963 10.305 -0.466 1.00 86.94 101 LYS A CA 1
ATOM 783 C C . LYS A 1 101 ? 2.478 10.330 -0.845 1.00 86.94 101 LYS A C 1
ATOM 785 O O . LYS A 1 101 ? 1.669 10.846 -0.087 1.00 86.94 101 LYS A O 1
ATOM 790 N N . SER A 1 102 ? 2.103 9.726 -1.973 1.00 88.12 102 SER A N 1
ATOM 791 C CA . SER A 1 102 ? 0.701 9.672 -2.408 1.00 88.12 102 SER A CA 1
ATOM 792 C C . SER A 1 102 ? -0.209 8.950 -1.412 1.00 88.12 102 SER A C 1
ATOM 794 O O . SER A 1 102 ? -1.348 9.367 -1.230 1.00 88.12 102 SER A O 1
ATOM 796 N N . PHE A 1 103 ? 0.279 7.909 -0.734 1.00 92.19 103 PHE A N 1
ATOM 797 C CA . PHE A 1 103 ? -0.494 7.228 0.304 1.00 92.19 103 PHE A CA 1
ATOM 798 C C . PHE A 1 103 ? -0.711 8.147 1.506 1.00 92.19 103 PHE A C 1
ATOM 800 O O . PHE A 1 103 ? -1.849 8.308 1.940 1.00 92.19 103 PHE A O 1
ATOM 807 N N . TYR A 1 104 ? 0.349 8.822 1.966 1.00 90.00 104 TYR A N 1
ATOM 808 C CA . TYR A 1 104 ? 0.288 9.795 3.062 1.00 90.00 104 TYR A CA 1
ATOM 809 C C . TYR A 1 104 ? -0.641 10.980 2.790 1.00 90.00 104 TYR A C 1
ATOM 811 O O . TYR A 1 104 ? -1.353 11.420 3.692 1.00 90.00 104 TYR A O 1
ATOM 819 N N . ASP A 1 105 ? -0.615 11.499 1.564 1.00 89.69 105 ASP A N 1
ATOM 820 C CA . ASP A 1 105 ? -1.365 12.696 1.184 1.00 89.69 105 ASP A CA 1
ATOM 821 C C . ASP A 1 105 ? -2.850 12.407 0.930 1.00 89.69 105 ASP A C 1
ATOM 823 O O . ASP A 1 105 ? -3.692 13.259 1.213 1.00 89.69 105 ASP A O 1
ATOM 827 N N . TRP A 1 106 ? -3.176 11.240 0.359 1.00 90.50 106 TRP A N 1
ATOM 828 C CA . TRP A 1 106 ? -4.506 10.997 -0.216 1.00 90.50 106 TRP A CA 1
ATOM 829 C C . TRP A 1 106 ? -5.332 9.912 0.473 1.00 90.50 106 TRP A C 1
ATOM 831 O O . TRP A 1 106 ? -6.539 9.876 0.251 1.00 90.50 106 TRP A O 1
ATOM 841 N N . PHE A 1 107 ? -4.727 9.040 1.283 1.00 92.06 107 PHE A N 1
ATOM 842 C CA . PHE A 1 107 ? -5.434 7.906 1.892 1.00 92.06 107 PHE A CA 1
ATOM 843 C C . PHE A 1 107 ? -5.171 7.758 3.391 1.00 92.06 107 PHE A C 1
ATOM 845 O O . PHE A 1 107 ? -6.104 7.579 4.176 1.00 92.06 107 PHE A O 1
ATOM 852 N N . CYS A 1 108 ? -3.906 7.823 3.795 1.00 88.88 108 CYS A N 1
ATOM 853 C CA . CYS A 1 108 ? -3.503 7.723 5.186 1.00 88.88 108 CYS A CA 1
ATOM 854 C C . CYS A 1 108 ? -4.098 8.882 5.994 1.00 88.88 108 CYS A C 1
ATOM 856 O O . CYS A 1 108 ? -4.056 10.050 5.607 1.00 88.88 108 CYS A O 1
ATOM 858 N N . GLY A 1 109 ? -4.628 8.545 7.161 1.00 86.38 109 GLY A N 1
ATOM 859 C CA . GLY A 1 109 ? -5.240 9.479 8.097 1.00 86.38 109 GLY A CA 1
ATOM 860 C C . GLY A 1 109 ? -5.505 8.765 9.412 1.00 86.38 109 GLY A C 1
ATOM 861 O O . GLY A 1 109 ? -4.863 7.760 9.715 1.00 86.38 109 GLY A O 1
ATOM 862 N N . ASP A 1 110 ? -6.498 9.220 10.168 1.00 89.44 110 ASP A N 1
ATOM 863 C CA . ASP A 1 110 ? -6.857 8.569 11.432 1.00 89.44 110 ASP A CA 1
ATOM 864 C C . ASP A 1 110 ? -7.417 7.153 11.233 1.00 89.44 110 ASP A C 1
ATOM 866 O O . ASP A 1 110 ? -7.284 6.304 12.111 1.00 89.44 110 ASP A O 1
ATOM 870 N N . PHE A 1 111 ? -8.043 6.884 10.083 1.00 92.81 111 PHE A N 1
ATOM 871 C CA . PHE A 1 111 ? -8.829 5.667 9.841 1.00 92.81 111 PHE A CA 1
ATOM 872 C C . PHE A 1 111 ? -8.367 4.849 8.629 1.00 92.81 111 PHE A C 1
ATOM 874 O O . PHE A 1 111 ? -8.953 3.803 8.350 1.00 92.81 111 PHE A O 1
ATOM 881 N N . GLY A 1 112 ? -7.343 5.321 7.917 1.00 93.69 112 GLY A N 1
ATOM 882 C CA . GLY A 1 112 ? -6.738 4.645 6.772 1.00 93.69 112 GLY A CA 1
ATOM 883 C C . GLY A 1 112 ? -5.333 4.169 7.117 1.00 93.69 112 GLY A C 1
ATOM 884 O O . GLY A 1 112 ? -4.517 4.970 7.569 1.00 93.69 112 GLY A O 1
ATOM 885 N N . MET A 1 113 ? -5.062 2.885 6.895 1.00 94.88 113 MET A N 1
ATOM 886 C CA . MET A 1 113 ? -3.738 2.278 7.049 1.00 94.88 113 MET A CA 1
ATOM 887 C C . MET A 1 113 ? -3.335 1.595 5.753 1.00 94.88 113 MET A C 1
ATOM 889 O O . MET A 1 113 ? -4.144 0.883 5.161 1.00 94.88 113 MET A O 1
ATOM 893 N N . VAL A 1 114 ? -2.085 1.768 5.336 1.00 95.75 114 VAL A N 1
ATOM 894 C CA . VAL A 1 114 ? -1.538 1.058 4.174 1.00 95.75 114 VAL A CA 1
ATOM 895 C C . VAL A 1 114 ? -0.607 -0.042 4.645 1.00 95.75 114 VAL A C 1
ATOM 897 O O . VAL A 1 114 ? 0.227 0.185 5.515 1.00 95.75 114 VAL A O 1
ATOM 900 N N . ILE A 1 115 ? -0.728 -1.225 4.054 1.00 94.50 115 ILE A N 1
ATOM 901 C CA . ILE A 1 115 ? 0.212 -2.327 4.233 1.00 94.50 115 ILE A CA 1
ATOM 902 C C . ILE A 1 115 ? 0.826 -2.645 2.876 1.00 94.50 115 ILE A C 1
ATOM 904 O O . ILE A 1 115 ? 0.128 -3.084 1.970 1.00 94.50 115 ILE A O 1
ATOM 908 N N . ILE A 1 116 ? 2.131 -2.448 2.735 1.00 91.94 116 ILE A N 1
ATOM 909 C CA . ILE A 1 116 ? 2.878 -2.815 1.533 1.00 91.94 116 ILE A CA 1
ATOM 910 C C . ILE A 1 116 ? 3.452 -4.202 1.753 1.00 91.94 116 ILE A C 1
ATOM 912 O O . ILE A 1 116 ? 4.238 -4.412 2.679 1.00 91.94 116 ILE A O 1
ATOM 916 N N . THR A 1 117 ? 3.079 -5.148 0.898 1.00 88.69 117 THR A N 1
ATOM 917 C CA . THR A 1 117 ? 3.630 -6.501 0.970 1.00 88.69 117 THR A CA 1
ATOM 918 C C . THR A 1 117 ? 4.874 -6.584 0.106 1.00 88.69 117 THR A C 1
ATOM 920 O O . THR A 1 117 ? 4.797 -6.367 -1.107 1.00 88.69 117 THR A O 1
ATOM 923 N N . LEU A 1 118 ? 6.008 -6.935 0.707 1.00 80.12 118 LEU A N 1
ATOM 924 C CA . LEU A 1 118 ? 7.164 -7.384 -0.056 1.00 80.12 118 LEU A CA 1
ATOM 925 C C . LEU A 1 118 ? 7.159 -8.901 -0.064 1.00 80.12 118 LEU A C 1
ATOM 927 O O . LEU A 1 118 ? 7.293 -9.536 0.981 1.00 80.12 118 LEU A O 1
ATOM 931 N N . ALA A 1 119 ? 7.024 -9.476 -1.254 1.00 65.19 119 ALA A N 1
ATOM 932 C CA . ALA A 1 119 ? 7.348 -10.874 -1.441 1.00 65.19 119 ALA A CA 1
ATOM 933 C C . ALA A 1 119 ? 8.851 -11.029 -1.175 1.00 65.19 119 ALA A C 1
ATOM 935 O O . ALA A 1 119 ? 9.676 -10.6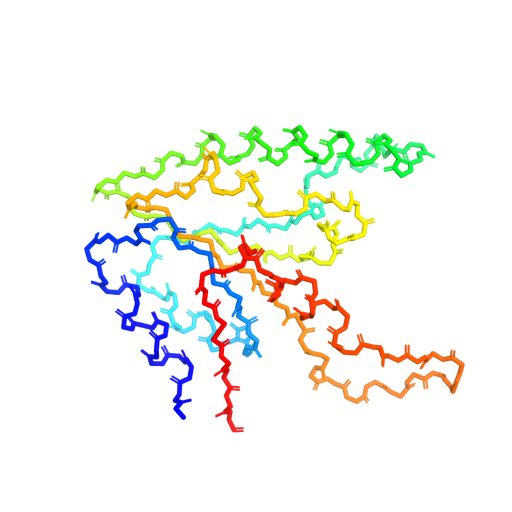94 -2.022 1.00 65.19 119 ALA A O 1
ATOM 936 N N . ARG A 1 120 ? 9.216 -11.511 0.014 1.00 59.31 120 ARG A N 1
ATOM 937 C CA . ARG A 1 120 ? 10.508 -12.175 0.178 1.00 59.31 120 ARG A CA 1
ATOM 938 C C . ARG A 1 120 ? 10.404 -13.473 -0.596 1.00 59.31 120 ARG A C 1
ATOM 940 O O . ARG A 1 120 ? 9.409 -14.179 -0.430 1.00 59.31 120 ARG A O 1
ATOM 947 N N . ALA A 1 121 ? 11.366 -13.751 -1.470 1.00 50.91 121 ALA A N 1
ATOM 948 C CA . ALA A 1 121 ? 11.377 -14.981 -2.243 1.00 50.91 121 ALA A CA 1
ATOM 949 C C . ALA A 1 121 ? 11.354 -16.172 -1.271 1.00 50.91 121 ALA A C 1
ATOM 951 O O . ALA A 1 121 ? 12.366 -16.560 -0.697 1.00 50.91 121 ALA A O 1
ATOM 952 N N . ALA A 1 122 ? 10.164 -16.726 -1.037 1.00 44.78 122 ALA A N 1
ATOM 953 C CA . ALA A 1 122 ? 9.975 -17.868 -0.152 1.00 44.78 122 ALA A CA 1
ATOM 954 C C . ALA A 1 122 ? 10.346 -19.185 -0.841 1.00 44.78 122 ALA A C 1
ATOM 956 O O . ALA A 1 122 ? 10.282 -20.247 -0.228 1.00 44.78 122 ALA A O 1
ATOM 957 N N . GLU A 1 123 ? 10.782 -19.142 -2.095 1.00 48.12 123 GLU A N 1
ATOM 958 C CA . GLU A 1 123 ? 11.191 -20.330 -2.814 1.00 48.12 123 GLU A CA 1
ATOM 959 C C . GLU A 1 123 ? 12.619 -20.160 -3.299 1.00 48.12 123 GLU A C 1
ATOM 961 O O . GLU A 1 123 ? 12.952 -19.221 -4.021 1.00 48.12 123 GLU A O 1
ATOM 966 N N . LYS A 1 124 ? 13.457 -21.126 -2.909 1.00 46.69 124 LYS A N 1
ATOM 967 C CA . LYS A 1 124 ? 14.700 -21.474 -3.595 1.00 46.69 124 LYS A CA 1
ATOM 968 C C . LYS A 1 124 ? 14.366 -21.863 -5.040 1.00 46.69 124 LYS A C 1
ATOM 970 O O . LYS A 1 124 ? 14.449 -23.031 -5.410 1.00 46.69 124 LYS A O 1
ATOM 975 N N . MET A 1 125 ? 13.956 -20.906 -5.861 1.00 51.31 125 MET A N 1
ATOM 976 C CA . MET A 1 125 ? 13.952 -21.089 -7.296 1.00 51.31 125 MET A CA 1
ATOM 977 C C . MET A 1 125 ? 15.422 -21.166 -7.691 1.00 51.31 125 MET A C 1
ATOM 979 O O . MET A 1 125 ? 16.207 -20.269 -7.376 1.00 51.31 125 MET A O 1
ATOM 983 N N . ALA A 1 126 ? 15.819 -22.279 -8.303 1.00 58.56 126 ALA A N 1
ATOM 984 C CA . ALA A 1 126 ? 17.152 -22.430 -8.864 1.00 58.56 126 ALA A CA 1
ATOM 985 C C . ALA A 1 126 ? 17.249 -21.524 -10.097 1.00 58.56 126 ALA A C 1
ATOM 987 O O . ALA A 1 126 ? 17.065 -21.960 -11.232 1.00 58.56 126 ALA A O 1
ATOM 988 N N . TRP A 1 127 ? 17.456 -20.234 -9.855 1.00 64.75 127 TRP A N 1
ATOM 989 C CA . TRP A 1 127 ? 17.684 -19.267 -10.908 1.00 64.75 127 TRP A CA 1
ATOM 990 C C . TRP A 1 127 ? 19.002 -19.593 -11.628 1.00 64.75 127 TRP A C 1
ATOM 992 O O . TRP A 1 127 ? 19.937 -20.112 -11.007 1.00 64.75 127 TRP A O 1
ATOM 1002 N N . PRO A 1 128 ? 19.107 -19.313 -12.938 1.00 74.69 128 PRO A N 1
ATOM 1003 C CA . PRO A 1 128 ? 20.372 -19.434 -13.653 1.00 74.69 128 PRO A CA 1
ATOM 1004 C C . PRO A 1 128 ? 21.474 -18.636 -12.947 1.00 74.69 128 PRO A C 1
ATOM 1006 O O . PRO A 1 128 ? 21.208 -17.556 -12.431 1.00 74.69 128 PRO A O 1
ATOM 1009 N N . ALA A 1 129 ? 22.725 -19.103 -12.996 1.00 69.00 129 ALA A N 1
ATOM 1010 C CA . ALA A 1 129 ? 23.857 -18.455 -12.313 1.00 69.00 129 ALA A CA 1
ATOM 1011 C C . ALA A 1 129 ? 24.103 -16.982 -12.719 1.00 69.00 129 ALA A C 1
ATOM 1013 O O . ALA A 1 129 ? 24.806 -16.260 -12.021 1.00 69.00 129 ALA A O 1
ATOM 1014 N N . ALA A 1 130 ? 23.531 -16.536 -13.843 1.00 67.81 130 ALA A N 1
ATOM 1015 C CA . ALA A 1 130 ? 23.581 -15.151 -14.309 1.00 67.81 130 ALA A CA 1
ATOM 1016 C C . ALA A 1 130 ? 22.549 -14.223 -13.633 1.00 67.81 130 ALA A C 1
ATOM 1018 O O . ALA A 1 130 ? 22.625 -13.007 -13.795 1.00 67.81 130 ALA A O 1
ATOM 1019 N N . VAL A 1 131 ? 21.571 -14.774 -12.910 1.00 60.34 131 VAL A N 1
ATOM 1020 C CA . VAL A 1 131 ? 20.522 -14.015 -12.225 1.00 60.34 131 VAL A CA 1
ATOM 1021 C C . VAL A 1 131 ? 20.913 -13.877 -10.759 1.00 60.34 131 VAL A C 1
ATOM 1023 O O . VAL A 1 131 ? 20.817 -14.825 -9.983 1.00 60.34 131 VAL A O 1
ATOM 1026 N N . VAL A 1 132 ? 21.367 -12.683 -10.384 1.00 60.09 132 VAL A N 1
ATOM 1027 C CA . VAL A 1 132 ? 21.607 -12.323 -8.984 1.00 60.09 132 VAL A CA 1
ATOM 1028 C C . VAL A 1 132 ? 20.319 -11.731 -8.431 1.00 60.09 132 VAL A C 1
ATOM 1030 O O . VAL A 1 132 ? 19.831 -10.721 -8.939 1.00 60.09 132 VAL A O 1
ATOM 1033 N N . PHE A 1 133 ? 19.760 -12.376 -7.411 1.00 56.94 133 PHE A N 1
ATOM 1034 C CA . PHE A 1 133 ? 18.646 -11.815 -6.664 1.00 56.94 133 PHE A CA 1
ATOM 1035 C C . PHE A 1 133 ? 19.199 -10.837 -5.626 1.00 56.94 133 PHE A C 1
ATOM 1037 O O . PHE A 1 133 ? 20.066 -11.199 -4.833 1.00 56.94 133 PHE A O 1
ATOM 1044 N N . ASP A 1 134 ? 18.725 -9.597 -5.664 1.00 64.75 134 ASP A N 1
ATOM 1045 C CA . ASP A 1 134 ? 19.022 -8.579 -4.659 1.00 64.75 134 ASP A CA 1
ATOM 1046 C C . ASP A 1 134 ? 17.776 -8.421 -3.778 1.00 64.75 134 ASP A C 1
ATOM 1048 O O . ASP A 1 134 ? 16.872 -7.638 -4.084 1.00 64.75 134 ASP A O 1
ATOM 1052 N N . ASP A 1 135 ? 17.697 -9.258 -2.738 1.00 59.28 135 ASP A N 1
ATOM 1053 C CA . ASP A 1 135 ? 16.573 -9.316 -1.791 1.00 59.28 135 ASP A CA 1
ATOM 1054 C C . ASP A 1 135 ? 16.369 -7.990 -1.035 1.00 59.28 135 ASP A C 1
ATOM 1056 O O . ASP A 1 135 ? 15.251 -7.678 -0.608 1.00 59.28 135 ASP A O 1
ATOM 1060 N N . ASP A 1 136 ? 17.430 -7.195 -0.885 1.00 67.06 136 ASP A N 1
ATOM 1061 C CA . ASP A 1 136 ? 17.449 -6.036 0.003 1.00 67.06 136 ASP A CA 1
ATOM 1062 C C . ASP A 1 136 ? 17.108 -4.728 -0.721 1.00 67.06 136 ASP A C 1
ATOM 1064 O O . ASP A 1 136 ? 16.624 -3.789 -0.093 1.00 67.06 136 ASP A O 1
ATOM 1068 N N . ARG A 1 137 ? 17.209 -4.664 -2.055 1.00 70.44 137 ARG A N 1
ATOM 1069 C CA . ARG A 1 137 ? 16.928 -3.432 -2.817 1.00 70.44 137 ARG A CA 1
ATOM 1070 C C . ARG A 1 137 ? 15.532 -2.843 -2.591 1.00 70.44 137 ARG A C 1
ATOM 1072 O O . ARG A 1 137 ? 15.372 -1.622 -2.539 1.00 70.44 137 ARG A O 1
ATOM 1079 N N . LEU A 1 138 ? 14.500 -3.686 -2.508 1.00 71.00 138 LEU A N 1
ATOM 1080 C CA . LEU A 1 138 ? 13.134 -3.220 -2.233 1.00 71.00 138 LEU A CA 1
ATOM 1081 C C . LEU A 1 138 ? 12.971 -2.811 -0.771 1.00 71.00 138 LEU A C 1
ATOM 1083 O O . LEU A 1 138 ? 12.308 -1.815 -0.485 1.00 71.00 138 LEU A O 1
ATOM 1087 N N . TYR A 1 139 ? 13.582 -3.568 0.137 1.00 76.06 139 TYR A N 1
ATOM 1088 C CA . TYR A 1 139 ? 13.591 -3.256 1.558 1.00 76.06 139 TYR A CA 1
ATOM 1089 C C . TYR A 1 139 ? 14.235 -1.885 1.799 1.00 76.06 139 TYR A C 1
ATOM 1091 O O . TYR A 1 139 ? 13.565 -0.996 2.321 1.00 76.06 139 TYR A O 1
ATOM 1099 N N . ASP A 1 140 ? 15.452 -1.669 1.299 1.00 77.88 140 ASP A N 1
ATOM 1100 C CA . ASP A 1 140 ? 16.211 -0.426 1.447 1.00 77.88 140 ASP A CA 1
ATOM 1101 C C . ASP A 1 140 ? 15.441 0.790 0.924 1.00 77.88 140 ASP A C 1
ATOM 1103 O O . ASP A 1 140 ? 15.417 1.842 1.569 1.00 77.88 140 ASP A O 1
ATOM 1107 N N . TYR A 1 141 ? 14.748 0.638 -0.211 1.00 76.00 141 TYR A N 1
ATOM 1108 C CA . TYR A 1 141 ? 13.907 1.698 -0.765 1.00 76.00 141 TYR A CA 1
ATOM 1109 C C . TYR A 1 141 ? 12.774 2.100 0.188 1.00 76.00 141 TYR A C 1
ATOM 1111 O O . TYR A 1 141 ? 12.535 3.290 0.404 1.00 76.00 141 TYR A O 1
ATOM 1119 N N . PHE A 1 142 ? 12.071 1.124 0.769 1.00 77.00 142 PHE A N 1
ATOM 1120 C CA . PHE A 1 142 ? 10.929 1.389 1.645 1.00 77.00 142 PHE A CA 1
ATOM 1121 C C . PHE A 1 142 ? 11.323 1.732 3.084 1.00 77.00 142 PHE A C 1
ATOM 1123 O O . PHE A 1 142 ? 10.536 2.376 3.773 1.00 77.00 142 PHE A O 1
ATOM 1130 N N . THR A 1 143 ? 12.530 1.376 3.528 1.00 76.62 143 THR A N 1
ATOM 1131 C CA . THR A 1 143 ? 13.057 1.744 4.853 1.00 76.62 143 THR A CA 1
ATOM 1132 C C . THR A 1 143 ? 13.853 3.049 4.872 1.00 76.62 143 THR A C 1
ATOM 1134 O O . THR A 1 143 ? 14.386 3.429 5.915 1.00 76.62 143 THR A O 1
ATOM 1137 N N . GLY A 1 144 ? 13.927 3.762 3.745 1.00 75.62 144 GLY A N 1
ATOM 1138 C CA . GLY A 1 144 ? 14.473 5.116 3.697 1.00 75.62 144 GLY A CA 1
ATOM 1139 C C . GLY A 1 144 ? 13.769 6.069 4.676 1.00 75.62 144 GLY A C 1
ATOM 1140 O O . GLY A 1 144 ? 12.605 5.880 5.040 1.00 75.62 144 GLY A O 1
ATOM 1141 N N . ILE A 1 145 ? 14.473 7.119 5.110 1.00 69.38 145 ILE A N 1
ATOM 1142 C CA . ILE A 1 145 ? 13.948 8.092 6.083 1.00 69.38 145 ILE A CA 1
ATOM 1143 C C . ILE A 1 145 ? 12.625 8.686 5.570 1.00 69.38 145 ILE A C 1
ATOM 1145 O O . ILE A 1 145 ? 12.587 9.304 4.508 1.00 69.38 145 ILE A O 1
ATOM 1149 N N . GLY A 1 146 ? 11.550 8.516 6.348 1.00 65.69 146 GLY A N 1
ATOM 1150 C CA . GLY A 1 146 ? 10.223 9.069 6.051 1.00 65.69 146 GLY A CA 1
ATOM 1151 C C . GLY A 1 146 ? 9.378 8.267 5.053 1.00 65.69 146 GLY A C 1
ATOM 1152 O O . GLY A 1 146 ? 8.358 8.782 4.603 1.00 65.69 146 GLY A O 1
ATOM 1153 N N . MET A 1 147 ? 9.783 7.041 4.698 1.00 77.69 147 MET A N 1
ATOM 1154 C CA . MET A 1 147 ? 9.071 6.208 3.720 1.00 77.69 147 MET A CA 1
ATOM 1155 C C . MET A 1 147 ? 7.985 5.331 4.358 1.00 77.69 147 MET A C 1
ATOM 1157 O O . MET A 1 147 ? 6.825 5.472 3.989 1.00 77.69 147 MET A O 1
ATOM 1161 N N . CYS A 1 148 ? 8.311 4.454 5.311 1.00 78.19 148 CYS A N 1
ATOM 1162 C CA . CYS A 1 148 ? 7.316 3.698 6.086 1.00 78.19 148 CYS A CA 1
ATOM 1163 C C . CYS A 1 148 ? 7.331 4.112 7.562 1.00 78.19 148 CYS A C 1
ATOM 1165 O O . CYS A 1 148 ? 8.389 4.440 8.103 1.00 78.19 148 CYS A O 1
ATOM 1167 N N . SER A 1 149 ? 6.180 4.044 8.241 1.00 79.25 149 SER A N 1
ATOM 1168 C CA . SER A 1 149 ? 6.129 4.289 9.689 1.00 79.25 149 SER A CA 1
ATOM 1169 C C . SER A 1 149 ? 6.627 3.081 10.482 1.00 79.25 149 SER A C 1
ATOM 1171 O O . SER A 1 149 ? 7.192 3.247 11.564 1.00 79.25 149 SER A O 1
ATOM 1173 N N . ARG A 1 150 ? 6.423 1.861 9.961 1.00 83.38 150 ARG A N 1
ATOM 1174 C CA . ARG A 1 150 ? 6.767 0.607 10.647 1.00 83.38 150 ARG A CA 1
ATOM 1175 C C . ARG A 1 150 ? 7.151 -0.493 9.663 1.00 83.38 150 ARG A C 1
ATOM 1177 O O . ARG A 1 150 ? 6.561 -0.610 8.592 1.00 83.38 150 ARG A O 1
ATOM 1184 N N . VAL A 1 151 ? 8.068 -1.357 10.086 1.00 81.06 151 VAL A N 1
ATOM 1185 C CA . VAL A 1 151 ? 8.401 -2.613 9.403 1.00 81.06 151 VAL A CA 1
ATOM 1186 C C . VAL A 1 151 ? 8.010 -3.763 10.319 1.00 81.06 151 VAL A C 1
ATOM 1188 O O . VAL A 1 151 ? 8.499 -3.835 11.444 1.00 81.06 151 VAL A O 1
ATOM 1191 N N . ILE A 1 152 ? 7.148 -4.663 9.846 1.00 82.06 152 ILE A N 1
ATOM 1192 C CA . ILE A 1 152 ? 6.711 -5.840 10.602 1.00 82.06 152 ILE A CA 1
ATOM 1193 C C . ILE A 1 152 ? 7.160 -7.100 9.869 1.00 82.06 152 ILE A C 1
ATOM 1195 O O . ILE A 1 152 ? 6.875 -7.307 8.687 1.00 82.06 152 ILE A O 1
ATOM 1199 N N . THR A 1 153 ? 7.867 -7.961 10.597 1.00 79.56 153 THR A N 1
ATOM 1200 C CA . THR A 1 153 ? 8.409 -9.215 10.071 1.00 79.56 153 THR A CA 1
ATOM 1201 C C . THR A 1 153 ? 7.764 -10.399 10.761 1.00 79.56 153 THR A C 1
ATOM 1203 O O . THR A 1 153 ? 7.764 -10.467 11.992 1.00 79.56 153 THR A O 1
ATOM 1206 N N . ASP A 1 154 ? 7.298 -11.370 9.987 1.00 69.50 154 ASP A N 1
ATOM 1207 C CA . ASP A 1 154 ? 6.915 -12.669 10.524 1.00 69.50 154 ASP A CA 1
ATOM 1208 C C . ASP A 1 154 ? 8.155 -13.574 10.530 1.00 69.50 154 ASP A C 1
ATOM 1210 O O . ASP A 1 154 ? 8.505 -14.182 9.521 1.00 69.50 154 ASP A O 1
ATOM 1214 N N . LYS A 1 155 ? 8.902 -13.578 11.640 1.00 54.31 155 LYS A N 1
ATOM 1215 C CA . LYS A 1 155 ? 9.914 -14.615 11.878 1.00 54.31 155 LYS A CA 1
ATOM 1216 C C . LYS A 1 155 ? 9.196 -15.825 12.470 1.00 54.31 155 LYS A C 1
ATOM 1218 O O . LYS A 1 155 ? 8.968 -15.852 13.682 1.00 54.31 155 LYS A O 1
ATOM 1223 N N . GLY A 1 156 ? 8.818 -16.757 11.597 1.00 44.16 156 GLY A N 1
ATOM 1224 C CA . GLY A 1 156 ? 8.635 -18.163 11.957 1.00 44.16 156 GLY A CA 1
ATOM 1225 C C . GLY A 1 156 ? 9.985 -18.813 12.213 1.00 44.16 156 GLY A C 1
ATOM 1226 O O . GLY A 1 156 ? 10.907 -18.554 11.406 1.00 44.16 156 GLY A O 1
#

Foldseek 3Di:
DALLVVLLVQQPDLFNAQAEEEEAEDPVSVCVSCVPAAEDEDELVVLDDPVDHDPDLQSVLVSSLVSLLVVQQVVDFDSVHQYEYEYPPCVNCVVSVVAQVSCSVRHGHGRYYYYYYDPQPPDPPVDPPVDDDDSCVS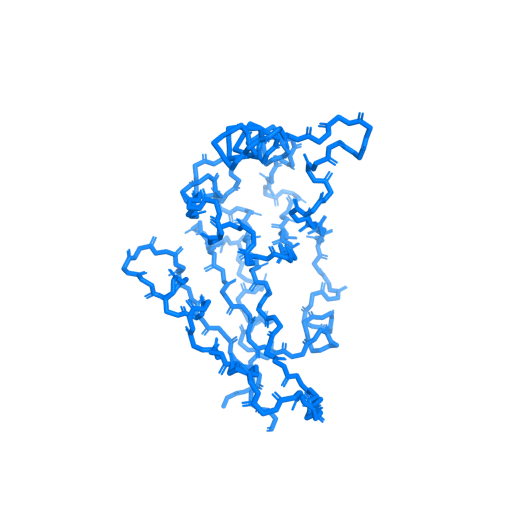VCRCPPPPRGPYYGYRDD

pLDDT: mean 84.01, std 12.04, range [44.16, 96.5]

Secondary structure (DSSP, 8-state):
--HHHHHHHHHTSS--TT-EEEE-S-HHHHHHHHTTS-EEEEEGGGGS-TTS--SSHHHHHHHHHHHHHHHHHHH--BTTB-EEEEEE-THHHHHTT--SHHHHHHT-SSSEEEEEEP----S-----TT----SHHHHHHHTSTTT-SEEE----